Protein AF-A0A4Y2N3M2-F1 (afdb_monomer_lite)

Organism: Araneus ventricosus (NCBI:txid182803)

Structure (mmCIF, N/CA/C/O backbone):
data_AF-A0A4Y2N3M2-F1
#
_entry.id   AF-A0A4Y2N3M2-F1
#
loop_
_atom_site.group_PDB
_atom_site.id
_atom_site.type_symbol
_atom_site.label_atom_id
_atom_site.label_alt_id
_atom_site.label_comp_id
_atom_site.label_asym_id
_atom_site.label_entity_id
_atom_site.label_seq_id
_atom_site.pdbx_PDB_ins_code
_atom_site.Cartn_x
_atom_site.Cartn_y
_atom_site.Cartn_z
_atom_site.occupancy
_atom_site.B_iso_or_equiv
_atom_site.auth_seq_id
_atom_site.auth_comp_id
_atom_site.auth_asym_id
_atom_site.auth_atom_id
_atom_site.pdbx_PDB_model_num
ATOM 1 N N . MET A 1 1 ? 7.717 -14.269 9.114 1.00 36.50 1 MET A N 1
ATOM 2 C CA . MET A 1 1 ? 7.571 -12.871 9.571 1.00 36.50 1 MET A CA 1
ATOM 3 C C . MET A 1 1 ? 6.269 -12.365 8.980 1.00 36.50 1 MET A C 1
ATOM 5 O O . MET A 1 1 ? 6.124 -12.427 7.769 1.00 36.50 1 MET A O 1
ATOM 9 N N . VAL A 1 2 ? 5.279 -12.044 9.813 1.00 35.12 2 VAL A N 1
ATOM 10 C CA . VAL A 1 2 ? 3.930 -11.670 9.357 1.00 35.12 2 VAL A CA 1
ATOM 11 C C . VAL A 1 2 ? 3.889 -10.151 9.228 1.00 35.12 2 VAL A C 1
ATOM 13 O O . VAL A 1 2 ? 4.053 -9.453 10.227 1.00 35.12 2 VAL A O 1
ATOM 16 N N . ALA A 1 3 ? 3.728 -9.654 8.002 1.00 46.53 3 ALA A N 1
ATOM 17 C CA . ALA A 1 3 ? 3.525 -8.238 7.732 1.00 46.53 3 ALA A CA 1
ATOM 18 C C . ALA A 1 3 ? 2.156 -7.818 8.293 1.00 46.53 3 ALA A C 1
ATOM 20 O O . ALA A 1 3 ? 1.122 -8.359 7.901 1.00 46.53 3 ALA A O 1
ATOM 21 N N . GLY A 1 4 ? 2.157 -6.906 9.267 1.00 49.09 4 GLY A N 1
ATOM 22 C CA . GLY A 1 4 ? 0.935 -6.261 9.750 1.00 49.09 4 GLY A CA 1
ATOM 23 C C . GLY A 1 4 ? 0.331 -5.342 8.677 1.00 49.09 4 GLY A C 1
ATOM 24 O O . GLY A 1 4 ? 1.017 -4.995 7.716 1.00 49.09 4 GLY A O 1
ATOM 25 N N . PRO A 1 5 ? -0.943 -4.940 8.816 1.00 47.47 5 PRO A N 1
ATOM 26 C CA . PRO A 1 5 ? -1.635 -4.176 7.785 1.00 47.47 5 PRO A CA 1
ATOM 27 C C . PRO A 1 5 ? -0.999 -2.786 7.614 1.00 47.47 5 PRO A C 1
ATOM 29 O O . PRO A 1 5 ? -0.950 -1.972 8.539 1.00 47.47 5 PRO A O 1
ATOM 32 N N . GLU A 1 6 ? -0.470 -2.519 6.418 1.00 56.78 6 GLU A N 1
ATOM 33 C CA . GLU A 1 6 ? 0.048 -1.211 6.007 1.00 56.78 6 GLU A CA 1
ATOM 34 C C . GLU A 1 6 ? -1.109 -0.246 5.698 1.00 56.78 6 GLU A C 1
ATOM 36 O O . GLU A 1 6 ? -1.366 0.098 4.548 1.00 56.78 6 GLU A O 1
ATOM 41 N N . ASP A 1 7 ? -1.801 0.220 6.742 1.00 53.81 7 ASP A N 1
ATOM 42 C CA . ASP A 1 7 ? -2.987 1.100 6.651 1.00 53.81 7 ASP A CA 1
ATOM 43 C C . ASP A 1 7 ? -2.736 2.463 5.960 1.00 53.81 7 ASP A C 1
ATOM 45 O O . ASP A 1 7 ? -3.659 3.247 5.753 1.00 53.81 7 ASP A O 1
ATOM 49 N N . TRP A 1 8 ? -1.482 2.777 5.629 1.00 52.50 8 TRP A N 1
ATOM 50 C CA . TRP A 1 8 ? -1.062 4.014 4.962 1.00 52.50 8 TRP A CA 1
ATOM 51 C C . TRP A 1 8 ? -0.903 3.855 3.441 1.00 52.50 8 TRP A C 1
ATOM 53 O O . TRP A 1 8 ? -0.813 4.854 2.722 1.00 52.50 8 TRP A O 1
ATOM 63 N N . LYS A 1 9 ? -0.904 2.621 2.924 1.00 46.56 9 LYS A N 1
ATOM 64 C CA . LYS A 1 9 ? -0.981 2.354 1.488 1.00 46.56 9 LYS A CA 1
ATOM 65 C C . LYS A 1 9 ? -2.444 2.165 1.109 1.00 46.56 9 LYS A C 1
ATOM 67 O O . LYS A 1 9 ? -3.040 1.134 1.389 1.00 46.56 9 LYS A O 1
ATOM 72 N N . HIS A 1 10 ? -3.010 3.119 0.369 1.00 55.19 10 HIS A N 1
ATOM 73 C CA . HIS A 1 10 ? -4.323 2.920 -0.261 1.00 55.19 10 HIS A CA 1
ATOM 74 C C . HIS A 1 10 ? -4.343 1.713 -1.223 1.00 55.19 10 HIS A C 1
ATOM 76 O O . HIS A 1 10 ? -5.418 1.212 -1.530 1.00 55.19 10 HIS A O 1
ATOM 82 N N . HIS A 1 11 ? -3.175 1.247 -1.689 1.00 52.06 11 HIS A N 1
ATOM 83 C CA . HIS A 1 11 ? -3.003 0.042 -2.503 1.00 52.06 11 HIS A CA 1
ATOM 84 C C . HIS A 1 11 ? -1.681 -0.650 -2.136 1.00 52.06 11 HIS A C 1
ATOM 86 O O . HIS A 1 11 ? -0.621 -0.019 -2.180 1.00 52.06 11 HIS A O 1
ATOM 92 N N . PHE A 1 12 ? -1.730 -1.941 -1.805 1.00 55.62 12 PHE A N 1
ATOM 93 C CA . PHE A 1 12 ? -0.539 -2.784 -1.698 1.00 55.62 12 PHE A CA 1
ATOM 94 C C . PHE A 1 12 ? -0.042 -3.086 -3.115 1.00 55.62 12 PHE A C 1
ATOM 96 O O . PHE A 1 12 ? -0.677 -3.846 -3.843 1.00 55.62 12 PHE A O 1
ATOM 103 N N . LEU A 1 13 ? 1.070 -2.475 -3.530 1.00 57.94 13 LEU A N 1
ATOM 104 C CA . LEU A 1 13 ? 1.821 -3.002 -4.667 1.00 57.94 13 LEU A CA 1
ATOM 105 C C . LEU A 1 13 ? 2.596 -4.218 -4.162 1.00 57.94 13 LEU A C 1
ATOM 107 O O . LEU A 1 13 ? 3.468 -4.070 -3.308 1.00 57.94 13 LEU A O 1
ATOM 111 N N . SER A 1 14 ? 2.240 -5.401 -4.661 1.00 60.03 14 SER A N 1
ATOM 112 C CA . SER A 1 14 ? 3.083 -6.586 -4.510 1.00 60.03 14 SER A CA 1
ATOM 113 C C . SER A 1 14 ? 4.404 -6.344 -5.240 1.00 60.03 14 SER A C 1
ATOM 115 O O . SER A 1 14 ? 4.390 -5.808 -6.349 1.00 60.03 14 SER A O 1
ATOM 117 N N . GLU A 1 15 ? 5.527 -6.738 -4.637 1.00 61.19 15 GLU A N 1
ATOM 118 C CA . GLU A 1 15 ? 6.830 -6.752 -5.321 1.00 61.19 15 GLU A CA 1
ATOM 119 C C . GLU A 1 15 ? 6.860 -7.786 -6.456 1.00 61.19 15 GLU A C 1
ATOM 121 O O . GLU A 1 15 ? 7.641 -7.666 -7.398 1.00 61.19 15 GLU A O 1
ATOM 126 N N . ASP A 1 16 ? 5.953 -8.765 -6.408 1.00 61.72 16 ASP A N 1
ATOM 127 C CA . ASP A 1 16 ? 5.798 -9.760 -7.456 1.00 61.72 16 ASP A CA 1
ATOM 128 C C . ASP A 1 16 ? 5.106 -9.154 -8.683 1.00 61.72 16 ASP A C 1
ATOM 130 O O . ASP A 1 16 ? 3.906 -8.852 -8.689 1.00 61.72 16 ASP A O 1
ATOM 134 N N . SER A 1 17 ? 5.860 -9.019 -9.772 1.00 64.38 17 SER A N 1
ATOM 135 C CA . SER A 1 17 ? 5.315 -8.659 -11.076 1.00 64.38 17 SER A CA 1
ATOM 136 C C . SER A 1 17 ? 4.597 -9.860 -11.704 1.00 64.38 17 SER A C 1
ATOM 138 O O . SER A 1 17 ? 5.238 -10.808 -12.152 1.00 64.38 17 SER A O 1
ATOM 14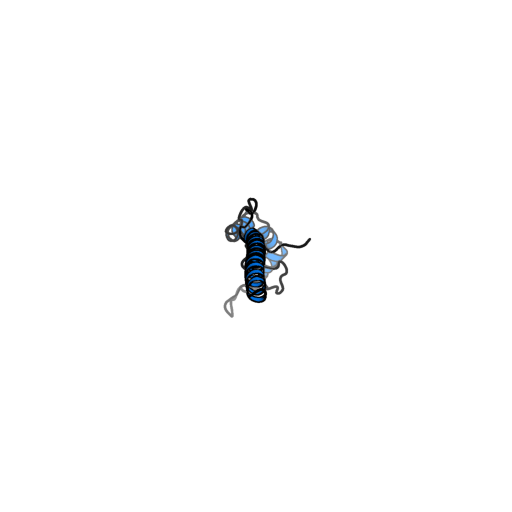0 N N . ILE A 1 18 ? 3.265 -9.807 -11.789 1.00 65.12 18 ILE A N 1
ATOM 141 C CA . ILE A 1 18 ? 2.442 -10.840 -12.455 1.00 65.12 18 ILE A CA 1
ATOM 142 C C . ILE A 1 18 ? 2.584 -10.761 -13.988 1.00 65.12 18 ILE A C 1
ATOM 144 O O . ILE A 1 18 ? 2.418 -11.754 -14.693 1.00 65.12 18 ILE A O 1
ATOM 148 N N . LEU A 1 19 ? 2.896 -9.573 -14.519 1.00 51.84 19 LEU A N 1
ATOM 149 C CA . LEU A 1 19 ? 3.032 -9.309 -15.950 1.00 51.84 19 LEU A CA 1
ATOM 150 C C . LEU A 1 19 ? 4.306 -8.504 -16.200 1.00 51.84 19 LEU A C 1
ATOM 152 O O . LEU A 1 19 ? 4.445 -7.376 -15.727 1.00 51.84 19 LEU A O 1
ATOM 156 N N . GLN A 1 20 ? 5.225 -9.090 -16.961 1.00 66.69 20 GLN A N 1
ATOM 157 C CA . GLN A 1 20 ? 6.434 -8.421 -17.419 1.00 66.69 20 GLN A CA 1
ATOM 158 C C . GLN A 1 20 ? 6.157 -7.791 -18.786 1.00 66.69 20 GLN A C 1
ATOM 160 O O . GLN A 1 20 ? 5.960 -8.490 -19.779 1.00 66.69 20 GLN A O 1
ATOM 165 N N . TYR A 1 21 ? 6.129 -6.462 -18.838 1.00 62.69 21 TYR A N 1
ATOM 166 C CA . TYR A 1 21 ? 5.967 -5.725 -20.086 1.00 62.69 21 TYR A CA 1
ATOM 167 C C . TYR A 1 21 ? 7.326 -5.238 -20.582 1.00 62.69 21 TYR A C 1
ATOM 169 O O . TYR A 1 21 ? 8.066 -4.580 -19.854 1.00 62.69 21 TYR A O 1
ATOM 177 N N . GLY A 1 22 ? 7.650 -5.549 -21.837 1.00 69.62 22 GLY A N 1
ATOM 178 C CA . GLY A 1 22 ? 8.789 -4.947 -22.522 1.00 69.62 22 GLY A CA 1
ATOM 179 C C . GLY A 1 22 ? 8.444 -3.533 -22.986 1.00 69.62 22 GLY A C 1
ATOM 180 O O . GLY A 1 22 ? 7.415 -3.323 -23.628 1.00 69.62 22 GLY A O 1
ATOM 181 N N . ALA A 1 23 ? 9.306 -2.562 -22.690 1.00 75.88 23 ALA A N 1
ATOM 182 C CA . ALA A 1 23 ? 9.215 -1.238 -23.291 1.00 75.88 23 ALA A CA 1
ATOM 183 C C . ALA A 1 23 ? 9.789 -1.282 -24.716 1.00 75.88 23 ALA A C 1
ATOM 185 O O . ALA A 1 23 ? 10.882 -1.801 -24.935 1.00 75.88 23 ALA A O 1
ATOM 186 N N . ALA A 1 24 ? 9.061 -0.728 -25.686 1.00 80.00 24 ALA A N 1
ATOM 187 C CA . ALA A 1 24 ? 9.507 -0.634 -27.071 1.00 80.00 24 ALA A CA 1
ATOM 188 C C . ALA A 1 24 ? 9.268 0.773 -27.623 1.00 80.00 24 ALA A C 1
ATOM 190 O O . ALA A 1 24 ? 8.259 1.415 -27.329 1.00 80.00 24 ALA A O 1
ATOM 191 N N . THR A 1 25 ? 10.184 1.242 -28.465 1.00 80.25 25 THR A N 1
ATOM 192 C CA . THR A 1 25 ? 10.069 2.552 -29.111 1.00 80.25 25 THR A CA 1
ATOM 193 C C . THR A 1 25 ? 9.132 2.462 -30.314 1.00 80.25 25 THR A C 1
ATOM 195 O O . THR A 1 25 ? 9.435 1.792 -31.304 1.00 80.25 25 THR A O 1
ATOM 198 N N . ALA A 1 26 ? 7.997 3.160 -30.260 1.00 83.75 26 ALA A N 1
ATOM 199 C CA . ALA A 1 26 ? 7.083 3.261 -31.394 1.00 83.75 26 ALA A CA 1
ATOM 200 C C . ALA A 1 26 ? 7.695 4.122 -32.516 1.00 83.75 26 ALA A C 1
ATOM 202 O O . ALA A 1 26 ? 8.219 5.206 -32.269 1.00 83.75 26 ALA A O 1
ATOM 203 N N . MET A 1 27 ? 7.615 3.654 -33.766 1.00 85.25 27 MET A N 1
ATOM 204 C CA . MET A 1 27 ? 8.143 4.363 -34.939 1.00 85.25 27 MET A CA 1
ATOM 205 C C . MET A 1 27 ? 7.122 4.409 -36.078 1.00 85.25 27 MET A C 1
ATOM 207 O O . MET A 1 27 ? 6.308 3.499 -36.241 1.00 85.25 27 MET A O 1
ATOM 211 N N . LYS A 1 28 ? 7.204 5.451 -36.917 1.00 89.25 28 LYS A N 1
ATOM 212 C CA . LYS A 1 28 ? 6.393 5.583 -38.138 1.00 89.25 28 LYS A CA 1
ATOM 213 C C . LYS A 1 28 ? 6.651 4.403 -39.088 1.00 89.25 28 LYS A C 1
ATOM 215 O O . LYS A 1 28 ? 7.796 4.001 -39.301 1.00 89.25 28 LYS A O 1
ATOM 220 N N . LYS A 1 29 ? 5.589 3.877 -39.712 1.00 81.50 29 LYS A N 1
ATOM 221 C CA . LYS A 1 29 ? 5.689 2.815 -40.727 1.00 81.50 29 LYS A CA 1
ATOM 222 C C . LYS A 1 29 ? 6.571 3.288 -41.894 1.00 81.50 29 LYS A C 1
ATOM 224 O O . LYS A 1 29 ? 6.315 4.345 -42.462 1.00 81.50 29 LYS A O 1
ATOM 229 N N . GLY A 1 30 ? 7.608 2.513 -42.224 1.00 82.31 30 GLY A N 1
ATOM 230 C CA . GLY A 1 30 ? 8.575 2.845 -43.282 1.00 82.31 30 GLY A CA 1
ATOM 231 C C . GLY A 1 30 ? 9.727 3.762 -42.855 1.00 82.31 30 GLY A C 1
ATOM 232 O O . GLY A 1 30 ? 10.390 4.339 -43.709 1.00 82.31 30 GLY A O 1
ATOM 233 N N . TYR A 1 31 ? 9.979 3.933 -41.555 1.00 84.81 31 TYR A N 1
ATOM 234 C CA . TYR A 1 31 ? 11.127 4.712 -41.092 1.00 84.81 31 TYR A CA 1
ATOM 235 C C . TYR A 1 31 ? 12.462 4.074 -41.528 1.00 84.81 31 TYR A C 1
ATOM 237 O O . TYR A 1 31 ? 12.829 2.997 -41.056 1.00 84.81 31 TYR A O 1
ATOM 245 N N . CYS A 1 32 ? 13.208 4.760 -42.403 1.00 82.81 32 CYS A N 1
ATOM 246 C CA . CYS A 1 32 ? 14.414 4.227 -43.054 1.00 82.81 32 CYS A CA 1
ATOM 247 C C . CYS A 1 32 ? 15.577 3.888 -42.108 1.00 82.81 32 CYS A C 1
ATOM 249 O O . CYS A 1 32 ? 16.499 3.196 -42.519 1.00 82.81 32 CYS A O 1
ATOM 251 N N . ARG A 1 33 ? 15.578 4.377 -40.861 1.00 85.81 33 ARG A N 1
ATOM 252 C CA . ARG A 1 33 ? 16.688 4.1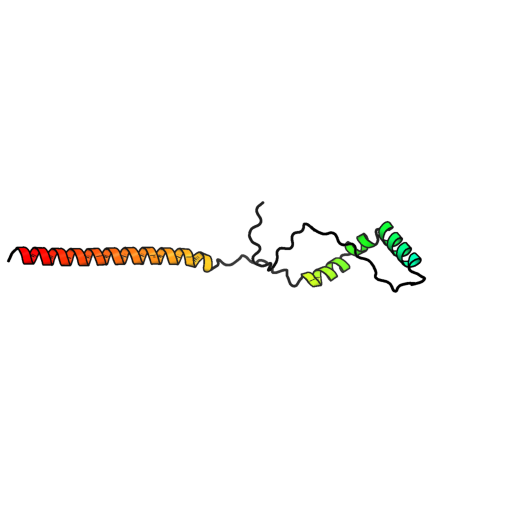64 -39.909 1.00 85.81 33 ARG A CA 1
ATOM 253 C C . ARG A 1 33 ? 16.317 3.268 -38.729 1.00 85.81 33 ARG A C 1
ATOM 255 O O . ARG A 1 33 ? 17.003 3.284 -37.711 1.00 85.81 33 ARG A O 1
ATOM 262 N N . LYS A 1 34 ? 15.240 2.486 -38.851 1.00 86.88 34 LYS A N 1
ATOM 263 C CA . LYS A 1 34 ? 14.786 1.575 -37.788 1.00 86.88 34 LYS A CA 1
ATOM 264 C C . LYS A 1 34 ? 15.882 0.586 -37.382 1.00 86.88 34 LYS A C 1
ATOM 266 O O . LYS A 1 34 ? 16.106 0.382 -36.197 1.00 86.88 34 LYS A O 1
ATOM 271 N N . GLU A 1 35 ? 16.574 0.014 -38.363 1.00 87.06 35 GLU A N 1
ATOM 272 C CA . GLU A 1 35 ? 17.638 -0.971 -38.140 1.00 87.06 35 GLU A CA 1
ATOM 273 C C . GLU A 1 35 ? 18.799 -0.383 -37.334 1.00 87.06 35 GLU A C 1
ATOM 275 O O . GLU A 1 35 ? 19.212 -0.963 -36.338 1.00 87.06 35 GLU A O 1
ATOM 280 N N . ILE A 1 36 ? 19.227 0.834 -37.680 1.00 90.38 36 ILE A N 1
ATOM 281 C CA . ILE A 1 36 ? 20.293 1.549 -36.969 1.00 90.38 36 ILE A CA 1
ATOM 282 C C . ILE A 1 36 ? 19.909 1.777 -35.502 1.00 90.38 36 ILE A C 1
ATOM 284 O O . ILE A 1 36 ? 20.730 1.568 -34.612 1.00 90.38 36 ILE A O 1
ATOM 288 N N . ILE A 1 37 ? 18.664 2.186 -35.235 1.00 88.12 37 ILE A N 1
ATOM 289 C CA . ILE A 1 37 ? 18.196 2.419 -33.862 1.00 88.12 37 ILE A CA 1
ATOM 290 C C . ILE A 1 37 ? 18.122 1.107 -33.079 1.00 88.12 37 ILE A C 1
ATOM 292 O O . ILE A 1 37 ? 18.569 1.070 -31.936 1.00 88.12 37 ILE A O 1
ATOM 296 N N . ASN A 1 38 ? 17.625 0.029 -33.686 1.00 88.50 38 ASN A N 1
ATOM 297 C CA . ASN A 1 38 ? 17.604 -1.283 -33.041 1.00 88.50 38 ASN A CA 1
ATOM 298 C C . ASN A 1 38 ? 19.020 -1.742 -32.678 1.00 88.50 38 ASN A C 1
ATOM 300 O O . ASN A 1 38 ? 19.273 -2.074 -31.526 1.00 88.50 38 ASN A O 1
ATOM 304 N N . THR A 1 39 ? 19.971 -1.650 -33.612 1.00 92.19 39 THR A N 1
ATOM 305 C CA . THR A 1 39 ? 21.371 -2.005 -33.343 1.00 92.19 39 THR A CA 1
ATOM 306 C C . THR A 1 39 ? 21.991 -1.138 -32.245 1.00 92.19 39 THR A C 1
ATOM 308 O O . THR A 1 39 ? 22.800 -1.628 -31.459 1.00 92.19 39 THR A O 1
ATOM 311 N N . LEU A 1 40 ? 21.634 0.148 -32.164 1.00 89.81 40 LEU A N 1
ATOM 312 C CA . LEU A 1 40 ? 22.092 1.024 -31.084 1.00 89.81 40 LEU A CA 1
ATOM 313 C C . LEU A 1 40 ? 21.526 0.602 -29.725 1.00 89.81 40 LEU A C 1
ATOM 315 O O . LEU A 1 40 ? 22.287 0.549 -28.760 1.00 89.81 40 LEU A O 1
ATOM 319 N N . ILE A 1 41 ? 20.233 0.278 -29.654 1.00 87.69 41 ILE A N 1
ATOM 320 C CA . ILE A 1 41 ? 19.581 -0.206 -28.428 1.00 87.69 41 ILE A CA 1
ATOM 321 C C . ILE A 1 41 ? 20.204 -1.533 -27.986 1.00 87.69 41 ILE A C 1
ATOM 323 O O . ILE A 1 41 ? 20.568 -1.675 -26.819 1.00 87.69 41 ILE A O 1
ATOM 327 N N . ASP A 1 42 ? 20.415 -2.464 -28.917 1.00 90.12 42 ASP A N 1
ATOM 328 C CA . ASP A 1 42 ? 21.054 -3.747 -28.626 1.00 90.12 42 ASP A CA 1
ATOM 329 C C . ASP A 1 42 ? 22.467 -3.539 -28.079 1.00 90.12 42 ASP A C 1
ATOM 331 O O . ASP A 1 42 ? 22.814 -4.089 -27.037 1.00 90.12 42 ASP A O 1
ATOM 335 N N . ARG A 1 43 ? 23.275 -2.676 -28.711 1.00 91.19 43 ARG A N 1
ATOM 336 C CA . ARG A 1 43 ? 24.621 -2.338 -28.215 1.00 91.19 43 ARG A CA 1
ATOM 337 C C . ARG A 1 43 ? 24.589 -1.702 -26.827 1.00 91.19 43 ARG A C 1
ATOM 339 O O . ARG A 1 43 ? 25.439 -2.031 -26.006 1.00 91.19 43 ARG A O 1
ATOM 346 N N . PHE A 1 44 ? 23.624 -0.828 -26.553 1.00 87.44 44 PHE A N 1
ATOM 347 C CA . PHE A 1 44 ? 23.429 -0.229 -25.228 1.00 87.44 44 PHE A CA 1
ATOM 348 C C . PHE A 1 44 ? 23.106 -1.282 -24.161 1.00 87.44 44 PHE A C 1
ATOM 350 O O . PHE A 1 44 ? 23.660 -1.236 -23.059 1.00 87.44 44 PHE A O 1
ATOM 357 N N . ASN A 1 45 ? 22.246 -2.242 -24.505 1.00 85.69 45 ASN A N 1
ATOM 358 C CA . ASN A 1 45 ? 21.862 -3.338 -23.621 1.00 85.69 45 ASN A CA 1
ATOM 359 C C . ASN A 1 45 ? 23.033 -4.299 -23.376 1.00 85.69 45 ASN A C 1
ATOM 361 O O . ASN A 1 45 ? 23.341 -4.595 -22.222 1.00 85.69 45 ASN A O 1
ATOM 365 N N . TYR A 1 46 ? 23.735 -4.720 -24.433 1.00 89.12 46 TYR A N 1
ATOM 366 C CA . TYR A 1 46 ? 24.909 -5.596 -24.338 1.00 89.12 46 TYR A CA 1
ATOM 367 C C . TYR A 1 46 ? 26.070 -4.958 -23.575 1.00 89.12 46 TYR A C 1
ATOM 369 O O . TYR A 1 46 ? 26.765 -5.646 -22.833 1.00 89.12 46 TYR A O 1
ATOM 377 N N . ALA A 1 47 ? 26.270 -3.646 -23.715 1.00 89.62 47 ALA A N 1
ATOM 378 C CA . ALA A 1 47 ? 27.284 -2.913 -22.961 1.00 89.62 47 ALA A CA 1
ATOM 379 C C . ALA A 1 47 ? 26.927 -2.743 -21.472 1.00 89.62 47 ALA A C 1
ATOM 381 O O . ALA A 1 47 ? 27.712 -2.163 -20.722 1.00 89.62 47 ALA A O 1
ATOM 382 N N . GLY A 1 48 ? 25.736 -3.179 -21.041 1.00 85.12 48 GLY A N 1
ATOM 383 C CA . GLY A 1 48 ? 25.258 -2.988 -19.673 1.00 85.12 48 GLY A CA 1
ATOM 384 C C . GLY A 1 48 ? 25.067 -1.515 -19.304 1.00 85.12 48 GLY A C 1
ATOM 385 O O . GLY A 1 48 ? 24.951 -1.190 -18.124 1.00 85.12 48 GLY A O 1
ATOM 386 N N . LEU A 1 49 ? 25.021 -0.608 -20.290 1.00 83.44 49 LEU A N 1
ATOM 387 C CA . LEU A 1 49 ? 24.873 0.824 -20.025 1.00 83.44 49 LEU A CA 1
ATOM 388 C C . LEU A 1 49 ? 23.534 1.119 -19.345 1.00 83.44 49 LEU A C 1
ATOM 390 O O . LEU A 1 49 ? 23.461 2.017 -18.514 1.00 83.44 49 LEU A O 1
ATOM 394 N N . TYR A 1 50 ? 22.497 0.334 -19.658 1.00 80.94 50 TYR A N 1
ATOM 395 C CA . TYR A 1 50 ? 21.193 0.447 -19.007 1.00 80.94 50 TYR A CA 1
ATOM 396 C C . TYR A 1 50 ? 21.289 0.198 -17.492 1.00 80.94 50 TYR A C 1
ATOM 398 O O . TYR A 1 50 ? 20.728 0.969 -16.719 1.00 80.94 50 TYR A O 1
ATOM 406 N N . LEU A 1 51 ? 22.055 -0.817 -17.064 1.00 79.75 51 LEU A N 1
ATOM 407 C CA . LEU A 1 51 ? 22.284 -1.120 -15.647 1.00 79.75 51 LEU A CA 1
ATOM 408 C C . LEU A 1 51 ? 23.052 0.004 -14.977 1.00 79.75 51 LEU A C 1
ATOM 410 O O . LEU A 1 51 ? 22.693 0.404 -13.879 1.00 79.75 51 LEU A O 1
ATOM 414 N N . LYS A 1 52 ? 24.071 0.537 -15.658 1.00 82.12 52 LYS A N 1
ATOM 415 C CA . LYS A 1 52 ? 24.872 1.644 -15.136 1.00 82.12 52 LYS A CA 1
ATOM 416 C C . LYS A 1 52 ? 24.026 2.896 -14.894 1.00 82.12 52 LYS A C 1
ATOM 418 O O . LYS A 1 52 ? 24.190 3.535 -13.864 1.00 82.12 52 LYS A O 1
ATOM 423 N N . ILE A 1 53 ? 23.117 3.214 -15.818 1.00 79.81 53 ILE A N 1
ATOM 424 C CA . ILE A 1 53 ? 22.174 4.334 -15.679 1.00 79.81 53 ILE A CA 1
ATOM 425 C C . ILE A 1 53 ? 21.186 4.064 -14.537 1.00 79.81 53 ILE A C 1
ATOM 427 O O . ILE A 1 53 ? 20.926 4.956 -13.741 1.00 79.81 53 ILE A O 1
ATOM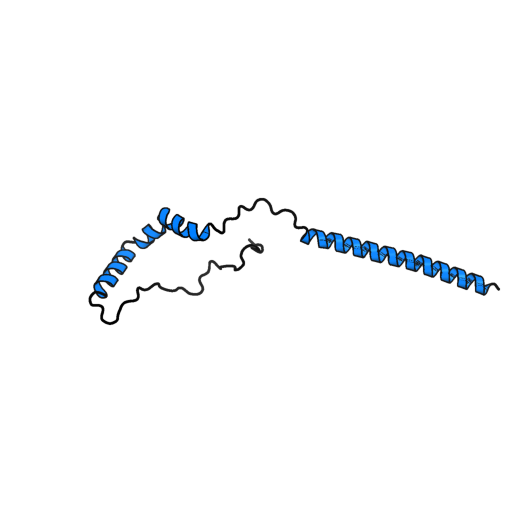 431 N N . LEU A 1 54 ? 20.668 2.837 -14.421 1.00 74.38 54 LEU A N 1
ATOM 432 C CA . LEU A 1 54 ? 19.766 2.439 -13.332 1.00 74.38 54 LEU A CA 1
ATOM 433 C C . LEU A 1 54 ? 20.434 2.461 -11.954 1.00 74.38 54 LEU A C 1
ATOM 435 O O . LEU A 1 54 ? 19.768 2.762 -10.971 1.00 74.38 54 LEU A O 1
ATOM 439 N N . SER A 1 55 ? 21.724 2.138 -11.883 1.00 74.62 55 SER A N 1
ATOM 440 C CA . SER A 1 55 ? 22.513 2.175 -10.649 1.00 74.62 55 SER A CA 1
ATOM 441 C C . SER A 1 55 ? 23.026 3.568 -10.295 1.00 74.62 55 SER A C 1
ATOM 443 O O . SER 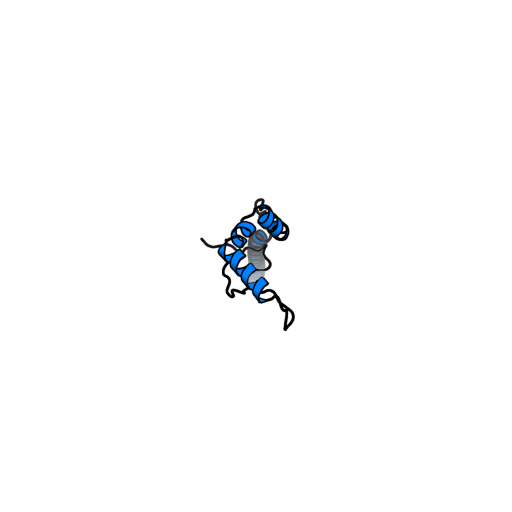A 1 55 ? 23.639 3.727 -9.247 1.00 74.62 55 SER A O 1
ATOM 445 N N . ASP A 1 56 ? 22.862 4.548 -11.186 1.00 81.69 56 ASP A N 1
ATOM 446 C CA . ASP A 1 56 ? 23.369 5.892 -10.956 1.00 81.69 56 ASP A CA 1
ATOM 447 C C . ASP A 1 56 ? 22.517 6.569 -9.875 1.00 81.69 56 ASP A C 1
ATOM 449 O O . ASP A 1 56 ? 21.297 6.704 -10.018 1.00 81.69 56 ASP A O 1
ATOM 453 N N . ASP A 1 57 ? 23.154 7.004 -8.789 1.00 65.12 57 ASP A N 1
ATOM 454 C CA . ASP A 1 57 ? 22.468 7.575 -7.626 1.00 65.12 57 ASP A CA 1
ATOM 455 C C . ASP A 1 57 ? 21.639 8.805 -8.003 1.00 65.12 57 ASP A C 1
ATOM 457 O O . ASP A 1 57 ? 20.592 9.062 -7.409 1.00 65.12 57 ASP A O 1
ATOM 461 N N . TYR A 1 58 ? 22.056 9.549 -9.031 1.00 70.19 58 TYR A N 1
ATOM 462 C CA . TYR A 1 58 ? 21.290 10.668 -9.580 1.00 70.19 58 TYR A CA 1
ATOM 463 C C . TYR A 1 58 ? 19.988 10.220 -10.245 1.00 70.19 58 TYR A C 1
ATOM 465 O O . TYR A 1 58 ? 18.961 10.883 -10.093 1.00 70.19 58 TYR A O 1
ATOM 473 N N . PHE A 1 59 ? 20.011 9.098 -10.964 1.00 70.31 59 PHE A N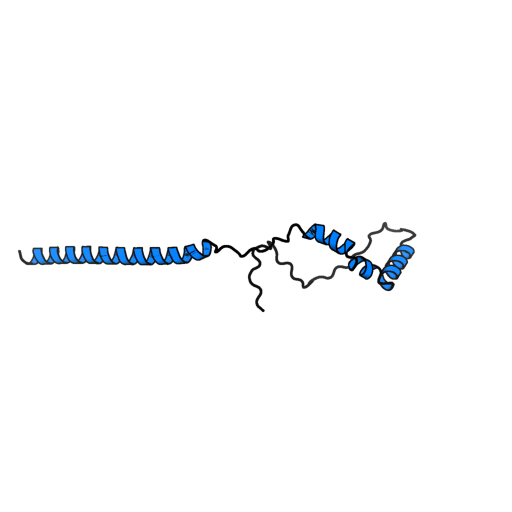 1
ATOM 474 C CA . PHE A 1 59 ? 18.831 8.537 -11.612 1.00 70.31 59 PHE A CA 1
ATOM 475 C C . PHE A 1 59 ? 17.875 7.947 -10.574 1.00 70.31 59 PHE A C 1
ATOM 477 O O . PHE A 1 59 ? 16.679 8.240 -10.608 1.00 70.31 59 PHE A O 1
ATOM 484 N N . LEU A 1 60 ? 18.409 7.208 -9.597 1.00 68.31 60 LEU A N 1
ATOM 485 C CA . LEU A 1 60 ? 17.643 6.696 -8.461 1.00 68.31 60 LEU A CA 1
ATOM 486 C C . LEU A 1 60 ? 17.050 7.824 -7.622 1.00 68.31 60 LEU A C 1
ATOM 488 O O . LEU A 1 60 ? 15.882 7.749 -7.265 1.00 68.31 60 LEU A O 1
ATOM 492 N N . SER A 1 61 ? 17.803 8.894 -7.365 1.00 64.75 61 SER A N 1
ATOM 493 C CA . SER A 1 61 ? 17.307 10.072 -6.645 1.00 64.75 61 SER A CA 1
ATOM 494 C C . SER A 1 61 ? 16.232 10.805 -7.443 1.00 64.75 61 SER A C 1
ATOM 496 O O . SER A 1 61 ? 15.233 11.231 -6.876 1.00 64.75 61 SER A O 1
ATOM 498 N N . TRP A 1 62 ? 16.380 10.920 -8.764 1.00 69.75 62 TRP A N 1
ATOM 499 C CA . TRP A 1 62 ? 15.364 11.518 -9.631 1.00 69.75 62 TRP A CA 1
ATOM 500 C C . TRP A 1 62 ? 14.065 10.696 -9.673 1.00 69.75 62 TRP A C 1
ATOM 502 O O . TRP A 1 62 ? 12.975 11.262 -9.575 1.00 69.75 62 TRP A O 1
ATOM 512 N N . LEU A 1 63 ? 14.167 9.365 -9.725 1.00 67.12 63 LEU A N 1
ATOM 513 C CA . LEU A 1 63 ? 13.032 8.449 -9.558 1.00 67.12 63 LEU A CA 1
ATOM 514 C C . LEU A 1 63 ? 12.426 8.544 -8.154 1.00 67.12 63 LEU A C 1
ATOM 516 O O . LEU A 1 63 ? 11.208 8.636 -8.004 1.00 67.12 63 LEU A O 1
ATOM 520 N N . ALA A 1 64 ? 13.271 8.580 -7.128 1.00 64.19 64 ALA A N 1
ATOM 521 C CA . ALA A 1 64 ? 12.861 8.674 -5.738 1.00 64.19 64 ALA A CA 1
ATOM 522 C C . ALA A 1 64 ? 12.220 10.023 -5.418 1.00 64.19 64 ALA A C 1
ATOM 524 O O . ALA A 1 64 ? 11.364 10.054 -4.554 1.00 64.19 64 ALA A O 1
ATOM 525 N N . ILE A 1 65 ? 12.515 11.118 -6.127 1.00 59.66 65 ILE A N 1
ATOM 526 C CA . ILE A 1 65 ? 11.789 12.393 -5.977 1.00 59.66 65 ILE A CA 1
ATOM 527 C C . ILE A 1 65 ? 10.304 12.230 -6.348 1.00 59.66 65 ILE A C 1
ATOM 529 O O . ILE A 1 65 ? 9.442 12.883 -5.753 1.00 59.66 65 ILE A O 1
ATOM 533 N N . SER A 1 66 ? 9.973 11.315 -7.267 1.00 55.12 66 SER A N 1
ATOM 534 C CA . SER A 1 66 ? 8.578 10.948 -7.538 1.00 55.12 66 SER A CA 1
ATOM 535 C C . SER A 1 66 ? 7.945 10.148 -6.390 1.00 55.12 66 SER A C 1
ATOM 537 O O . SER A 1 66 ? 6.728 10.213 -6.208 1.00 55.12 66 SER A O 1
ATOM 539 N N . ASP A 1 67 ? 8.744 9.413 -5.614 1.00 51.62 67 ASP A N 1
ATOM 540 C CA . ASP A 1 67 ? 8.284 8.517 -4.542 1.00 51.62 67 ASP A CA 1
ATOM 541 C C . ASP A 1 67 ? 8.399 9.145 -3.131 1.00 51.62 67 ASP A C 1
ATOM 543 O O . ASP A 1 67 ? 7.649 8.814 -2.213 1.00 51.62 67 ASP A O 1
ATOM 547 N N . GLN A 1 68 ? 9.246 10.165 -2.960 1.00 47.69 68 GLN A N 1
ATOM 548 C CA . GLN A 1 68 ? 9.524 10.892 -1.715 1.00 47.69 68 GLN A CA 1
ATOM 549 C C . GLN A 1 68 ? 8.335 11.705 -1.202 1.00 47.69 68 GLN A C 1
ATOM 551 O O . GLN A 1 68 ? 8.360 12.166 -0.063 1.00 47.69 68 GLN A O 1
ATOM 556 N N . ARG A 1 69 ? 7.235 11.806 -1.960 1.00 47.72 69 ARG A N 1
ATOM 557 C CA . ARG A 1 69 ? 5.946 12.221 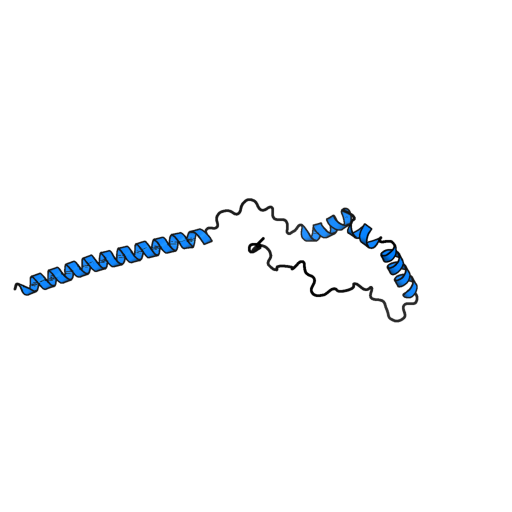-1.382 1.00 47.72 69 ARG A CA 1
ATOM 558 C C . ARG A 1 69 ? 5.392 11.221 -0.352 1.00 47.72 69 ARG A C 1
ATOM 560 O O . ARG A 1 69 ? 4.368 11.524 0.254 1.00 47.72 69 ARG A O 1
ATOM 567 N N . ARG A 1 70 ? 6.008 10.046 -0.155 1.00 48.81 70 ARG A N 1
ATOM 568 C CA . ARG A 1 70 ? 5.458 8.951 0.669 1.00 48.81 70 ARG A CA 1
ATOM 569 C C . ARG A 1 70 ? 6.294 8.521 1.873 1.00 48.81 70 ARG A C 1
ATOM 571 O O . ARG A 1 70 ? 5.876 7.601 2.570 1.00 48.81 70 ARG A O 1
ATOM 578 N N . ILE A 1 71 ? 7.433 9.148 2.163 1.00 45.38 71 ILE A N 1
ATOM 579 C CA . ILE A 1 71 ? 8.249 8.734 3.316 1.00 45.38 71 ILE A CA 1
ATOM 580 C C . ILE A 1 71 ? 7.812 9.530 4.549 1.00 45.38 71 ILE A C 1
ATOM 582 O O . ILE A 1 71 ? 8.404 10.545 4.909 1.00 45.38 71 ILE A O 1
ATOM 586 N N . VAL A 1 72 ? 6.724 9.081 5.178 1.00 49.56 72 VAL A N 1
ATOM 587 C CA . VAL A 1 72 ? 6.313 9.561 6.502 1.00 49.56 72 VAL A CA 1
ATOM 588 C C . VAL A 1 72 ? 7.181 8.852 7.537 1.00 49.56 72 VAL A C 1
ATOM 590 O O . VAL A 1 72 ? 7.096 7.636 7.706 1.00 49.56 72 VAL A O 1
ATOM 593 N N . ILE A 1 73 ? 8.029 9.620 8.218 1.00 47.94 73 ILE A N 1
ATOM 594 C CA . ILE A 1 73 ? 8.808 9.176 9.376 1.00 47.94 73 ILE A CA 1
ATOM 595 C C . ILE A 1 73 ? 7.809 8.661 10.425 1.00 47.94 73 ILE A C 1
ATOM 597 O O . ILE A 1 73 ? 7.000 9.429 10.945 1.00 47.94 73 ILE A O 1
ATOM 601 N N . GLN A 1 74 ? 7.813 7.350 10.686 1.00 50.47 74 GLN A N 1
ATOM 602 C CA . GLN A 1 74 ? 6.984 6.734 11.724 1.00 50.47 74 GLN A CA 1
ATOM 603 C C . GLN A 1 74 ? 7.566 7.064 13.101 1.00 50.47 74 GLN A C 1
ATOM 605 O O . GLN A 1 74 ? 8.274 6.258 13.702 1.00 50.47 74 GLN A O 1
ATOM 610 N N . GLU A 1 75 ? 7.252 8.249 13.615 1.00 53.84 75 GLU A N 1
ATOM 611 C CA . GLU A 1 75 ? 7.291 8.463 15.058 1.00 53.84 75 GLU A CA 1
ATOM 612 C C . GLU A 1 75 ? 6.182 7.623 15.704 1.00 53.84 75 GLU A C 1
ATOM 614 O O . GLU A 1 75 ? 5.094 7.476 15.139 1.00 53.84 75 GLU A O 1
ATOM 619 N N . GLY A 1 76 ? 6.496 6.988 16.838 1.00 53.81 76 GLY A N 1
ATOM 620 C CA . GLY A 1 76 ? 5.684 5.943 17.465 1.00 53.81 76 GLY A CA 1
ATOM 621 C C . GLY A 1 76 ? 4.186 6.246 17.430 1.00 53.81 76 GLY A C 1
ATOM 622 O O . GLY A 1 76 ? 3.741 7.258 17.969 1.00 53.81 76 GLY A O 1
ATOM 623 N N . LYS A 1 77 ? 3.412 5.362 16.778 1.00 58.94 77 LYS A N 1
ATOM 624 C CA . LYS A 1 77 ? 1.958 5.510 16.619 1.00 58.94 77 LYS A CA 1
ATOM 625 C C . LYS A 1 77 ? 1.324 5.810 17.987 1.00 58.94 77 LYS A C 1
ATOM 627 O O . LYS A 1 77 ? 1.379 4.943 18.864 1.00 58.94 77 LYS A O 1
ATOM 632 N N . PRO A 1 78 ? 0.706 6.988 18.186 1.00 62.69 78 PRO A N 1
ATOM 633 C CA . PRO A 1 78 ? -0.000 7.275 19.422 1.00 62.69 78 PRO A CA 1
ATOM 634 C C . PRO A 1 78 ? -1.131 6.261 19.593 1.00 62.69 78 PRO A C 1
ATOM 636 O O . PRO A 1 78 ? -1.778 5.861 18.620 1.00 62.69 78 PRO A O 1
ATOM 639 N N . LEU A 1 79 ? -1.346 5.820 20.833 1.00 59.88 79 LEU A N 1
ATOM 640 C CA . LEU A 1 79 ? -2.367 4.834 21.172 1.00 59.88 79 LEU A CA 1
ATOM 641 C C . LEU A 1 79 ? -3.729 5.316 20.643 1.00 59.88 79 LEU A C 1
ATOM 643 O O . LEU A 1 79 ? -4.280 6.309 21.117 1.00 59.88 79 LEU A O 1
ATOM 647 N N . SER A 1 80 ? -4.247 4.645 19.613 1.00 67.50 80 SER A N 1
ATOM 648 C CA . SER A 1 80 ? -5.462 5.091 18.933 1.00 67.50 80 SER A CA 1
ATOM 649 C C . SER A 1 80 ? -6.673 4.918 19.848 1.00 67.50 80 SER A C 1
ATOM 651 O O . SER A 1 80 ? -6.947 3.819 20.341 1.00 67.50 80 SER A O 1
ATOM 653 N N . LEU A 1 81 ? -7.441 5.997 20.029 1.00 69.50 81 LEU A N 1
ATOM 654 C CA . LEU A 1 81 ? -8.688 6.012 20.804 1.00 69.50 81 LEU A CA 1
ATOM 655 C C . LEU A 1 81 ? -9.708 4.970 20.309 1.00 69.50 81 LEU A C 1
ATOM 657 O O . LEU A 1 81 ? -10.595 4.571 21.063 1.00 69.50 81 LEU A O 1
ATOM 661 N N . SER A 1 82 ? -9.561 4.479 19.075 1.00 70.44 82 SER A N 1
ATOM 662 C CA . SER A 1 82 ? -10.364 3.385 18.522 1.00 70.44 82 SER A CA 1
ATOM 663 C C . SER A 1 82 ? -10.221 2.080 19.307 1.00 70.44 82 SER A C 1
ATOM 665 O O . SER A 1 82 ? -11.221 1.401 19.532 1.00 70.44 82 SER A O 1
ATOM 667 N N . VAL A 1 83 ? -9.013 1.744 19.774 1.00 70.19 83 VAL A N 1
ATOM 668 C CA . VAL A 1 83 ? -8.782 0.543 20.601 1.00 70.19 83 VAL A CA 1
ATOM 669 C C . VAL A 1 83 ? -9.353 0.755 22.005 1.00 70.19 83 VAL A C 1
ATOM 671 O O . VAL A 1 83 ? -9.962 -0.138 22.593 1.00 70.19 83 VAL A O 1
ATOM 674 N N . LEU A 1 84 ? -9.236 1.981 22.514 1.00 79.56 84 LEU A N 1
ATOM 675 C CA . LEU A 1 84 ? -9.720 2.366 23.835 1.00 79.56 84 LEU A CA 1
ATOM 676 C C . LEU A 1 84 ? -11.261 2.372 23.917 1.00 79.56 84 LEU A C 1
ATOM 678 O O . LEU A 1 84 ? -11.833 1.986 24.938 1.00 79.56 84 LEU A O 1
ATOM 682 N N . LYS A 1 85 ? -11.949 2.710 22.818 1.00 83.69 85 LYS A N 1
ATOM 683 C CA . LYS A 1 85 ? -13.419 2.696 22.716 1.00 83.69 85 LYS A CA 1
ATOM 684 C C . LYS A 1 85 ? -14.025 1.325 23.035 1.00 83.69 85 LYS A C 1
ATOM 686 O O . LYS A 1 85 ? -15.090 1.269 23.645 1.00 83.69 85 LYS A O 1
ATOM 691 N N . GLY A 1 86 ? -13.353 0.234 22.658 1.00 83.88 86 GLY A N 1
ATOM 692 C CA . GLY A 1 86 ? -13.810 -1.125 22.963 1.00 83.88 86 GLY A CA 1
ATOM 693 C C . GLY A 1 86 ? -13.845 -1.405 24.468 1.00 83.88 86 GLY A C 1
ATOM 694 O O . GLY A 1 86 ? -14.855 -1.882 24.984 1.00 83.88 86 GLY A O 1
ATOM 695 N N . ALA A 1 87 ? -12.782 -1.028 25.184 1.00 87.94 87 ALA A N 1
ATOM 696 C CA . ALA A 1 87 ? -12.689 -1.208 26.633 1.00 87.94 87 ALA A CA 1
ATOM 697 C C . ALA A 1 87 ? -13.728 -0.363 27.391 1.00 87.94 87 ALA A C 1
ATOM 699 O O . ALA A 1 87 ? -14.423 -0.874 28.271 1.00 87.94 87 ALA A O 1
ATOM 700 N N . PHE A 1 88 ? -13.902 0.906 27.004 1.00 88.88 88 PHE A N 1
ATOM 701 C CA . PHE A 1 88 ? -14.941 1.764 27.586 1.00 88.88 88 PHE A CA 1
ATOM 702 C C . PHE A 1 88 ? -16.360 1.276 27.266 1.00 88.88 88 PHE A C 1
ATOM 704 O O . PHE A 1 88 ? -17.239 1.355 28.124 1.00 88.88 88 PHE A O 1
ATOM 711 N N . GLY A 1 89 ? -16.589 0.726 26.070 1.00 91.44 89 GLY A N 1
ATOM 712 C CA . GLY A 1 89 ? -17.871 0.124 25.701 1.00 91.44 89 GLY A CA 1
ATOM 713 C C . GLY A 1 89 ? -18.231 -1.073 26.582 1.00 91.44 89 GLY A C 1
ATOM 714 O O . GLY A 1 89 ? -19.358 -1.158 27.071 1.00 91.44 89 GLY A O 1
ATOM 715 N N . LEU A 1 90 ? -17.267 -1.960 26.850 1.00 92.94 90 LEU A N 1
ATOM 716 C CA . LEU A 1 90 ? -17.477 -3.116 27.726 1.00 92.94 90 LEU A CA 1
ATOM 717 C C . LEU A 1 90 ? -17.784 -2.694 29.172 1.00 92.94 90 LEU A C 1
ATOM 719 O O . LEU A 1 90 ? -18.681 -3.253 29.803 1.00 92.94 90 LEU A O 1
ATOM 723 N N . LEU A 1 91 ? -17.078 -1.677 29.677 1.00 93.44 91 LEU A N 1
ATOM 724 C CA . LEU A 1 91 ? -17.316 -1.117 31.011 1.00 93.44 91 LEU A CA 1
ATOM 725 C C . LEU A 1 91 ? -18.726 -0.534 31.151 1.00 93.44 91 LEU A C 1
ATOM 727 O O . LEU A 1 91 ? -19.403 -0.799 32.145 1.00 93.44 91 LEU A O 1
ATOM 731 N N . LEU A 1 92 ? -19.194 0.219 30.152 1.00 94.25 92 LEU A N 1
ATOM 732 C CA . LEU A 1 92 ? -20.543 0.789 30.163 1.00 94.25 92 LEU A CA 1
ATOM 733 C C . LEU A 1 92 ? -21.628 -0.291 30.134 1.00 94.25 92 LEU A C 1
ATOM 735 O O . LEU A 1 92 ? -22.624 -0.170 30.846 1.00 94.25 92 LEU A O 1
ATOM 739 N N . LEU A 1 93 ? -21.429 -1.365 29.367 1.00 95.56 93 LEU A N 1
ATOM 740 C CA . LEU A 1 93 ? -22.358 -2.497 29.346 1.00 95.56 93 LEU A CA 1
ATOM 741 C C . LEU A 1 93 ? -22.407 -3.225 30.695 1.00 95.56 93 LEU A C 1
ATOM 743 O O . LEU A 1 93 ? -23.494 -3.546 31.183 1.00 95.56 93 LEU A O 1
ATOM 747 N N . GLY A 1 94 ? -21.253 -3.443 31.330 1.00 94.56 94 GLY A N 1
ATOM 748 C CA . GLY A 1 94 ? -21.182 -4.045 32.664 1.00 94.56 94 GLY A CA 1
ATOM 749 C C . GLY A 1 94 ? -21.888 -3.197 33.726 1.00 94.56 94 GLY A C 1
ATOM 750 O O . GLY A 1 94 ? -22.691 -3.704 34.509 1.00 94.56 94 GLY A O 1
ATOM 751 N N . LEU A 1 95 ? -21.659 -1.883 33.713 1.00 95.56 95 LEU A N 1
ATOM 752 C CA . LEU A 1 95 ? -22.325 -0.956 34.633 1.00 95.56 95 LEU A CA 1
ATOM 753 C C . LEU A 1 95 ? -23.837 -0.869 34.376 1.00 95.56 95 LEU A C 1
ATOM 755 O O . LEU A 1 95 ? -24.627 -0.884 35.323 1.00 95.56 95 LEU A O 1
ATOM 759 N N . GLY A 1 96 ? -24.261 -0.830 33.111 1.00 95.50 96 GLY A N 1
ATOM 760 C CA . GLY A 1 96 ? -25.677 -0.817 32.743 1.00 95.50 96 GLY A CA 1
ATOM 761 C C . GLY A 1 96 ? -26.409 -2.083 33.193 1.00 95.50 96 GLY A C 1
ATOM 762 O O . GLY A 1 96 ? -27.462 -2.008 33.819 1.00 95.50 96 GLY A O 1
ATOM 763 N N . THR A 1 97 ? -25.831 -3.257 32.944 1.00 95.00 97 THR A N 1
ATOM 764 C CA . THR A 1 97 ? -26.444 -4.533 33.353 1.00 95.00 97 THR A CA 1
ATOM 765 C C . THR A 1 97 ? -26.529 -4.679 34.873 1.00 95.00 97 THR A C 1
ATOM 767 O O . THR A 1 97 ? -27.577 -5.073 35.385 1.00 95.00 97 THR A O 1
ATOM 770 N N . SER A 1 98 ? -25.481 -4.286 35.603 1.00 95.12 98 SER A N 1
ATOM 771 C CA . SER A 1 98 ? -25.463 -4.308 37.072 1.00 95.12 98 SER A CA 1
ATOM 772 C C . SER A 1 98 ? -26.519 -3.380 37.686 1.00 95.12 98 SER A C 1
ATOM 774 O O . SER A 1 98 ? -27.286 -3.782 38.562 1.00 95.12 98 SER A O 1
ATOM 776 N N . THR A 1 99 ? -26.628 -2.149 37.178 1.00 95.31 99 THR A N 1
ATOM 777 C CA . THR A 1 99 ? -27.619 -1.179 37.675 1.00 95.31 99 THR A CA 1
ATOM 778 C C . THR A 1 99 ? -29.056 -1.621 37.396 1.00 95.31 99 THR A C 1
ATOM 780 O O . THR A 1 99 ? -29.908 -1.500 38.278 1.00 95.31 99 THR A O 1
ATOM 783 N N . ILE A 1 100 ? -29.335 -2.196 36.222 1.00 95.25 100 ILE A N 1
ATOM 784 C CA . ILE A 1 100 ? -30.662 -2.738 35.888 1.00 95.25 100 ILE A CA 1
ATOM 785 C C . ILE A 1 100 ? -31.024 -3.913 36.804 1.00 95.25 100 ILE A C 1
ATOM 787 O O . ILE A 1 100 ? -32.145 -3.958 37.313 1.00 95.25 100 ILE A O 1
ATOM 791 N N . ALA A 1 101 ? -30.089 -4.836 37.048 1.00 94.69 101 ALA A N 1
ATOM 792 C CA . ALA A 1 101 ? -30.308 -5.961 37.957 1.00 94.69 101 ALA A CA 1
ATOM 793 C C . ALA A 1 101 ? -30.627 -5.475 39.380 1.00 94.69 101 ALA A C 1
ATOM 795 O O . ALA A 1 101 ? -31.622 -5.899 39.968 1.00 94.69 101 ALA A O 1
ATOM 796 N N . PHE A 1 102 ? -29.859 -4.507 39.885 1.00 94.69 102 PHE A N 1
ATOM 797 C CA . PHE A 1 102 ? -30.075 -3.916 41.205 1.00 94.69 102 PHE A CA 1
ATOM 798 C C . PHE A 1 102 ? -31.443 -3.222 41.332 1.00 94.69 102 PHE A C 1
ATOM 800 O O . PHE A 1 102 ? -32.160 -3.412 42.317 1.00 94.69 102 PHE A O 1
ATOM 807 N N . ILE A 1 103 ? -31.859 -2.458 40.315 1.00 94.38 103 ILE A N 1
ATOM 808 C CA . ILE A 1 103 ? -33.196 -1.841 40.282 1.00 94.38 103 ILE A CA 1
ATOM 809 C C . ILE A 1 103 ? -34.284 -2.924 40.252 1.00 94.38 103 ILE A C 1
ATOM 811 O O . ILE A 1 103 ? -35.272 -2.826 40.985 1.00 94.38 103 ILE A O 1
ATOM 815 N N . GLY A 1 104 ? -34.099 -3.969 39.443 1.00 93.56 104 GLY A N 1
ATOM 816 C CA . GLY A 1 104 ? -35.019 -5.102 39.350 1.00 93.56 104 GLY A CA 1
ATOM 817 C C . GLY A 1 104 ? -35.212 -5.819 40.686 1.00 93.56 104 GLY A C 1
ATOM 818 O O . GLY A 1 104 ? -36.351 -6.094 41.076 1.00 93.56 104 GLY A O 1
ATOM 819 N N . GLU A 1 105 ? -34.127 -6.050 41.426 1.00 93.06 105 GLU A N 1
ATOM 820 C CA . GLU A 1 105 ? -34.176 -6.618 42.775 1.00 93.06 105 GLU A CA 1
ATOM 821 C C . GLU A 1 105 ? -34.963 -5.719 43.732 1.00 93.06 105 GLU A C 1
ATOM 823 O O . GLU A 1 105 ? -35.899 -6.192 44.383 1.00 93.06 105 GLU A O 1
ATOM 828 N N . ILE A 1 106 ? -34.664 -4.416 43.775 1.00 93.12 106 ILE A N 1
ATOM 829 C CA . ILE A 1 106 ? -35.373 -3.465 44.646 1.00 93.12 106 ILE A CA 1
ATOM 830 C C . ILE A 1 106 ? -36.878 -3.467 44.353 1.00 93.12 106 ILE A C 1
ATOM 832 O O . ILE A 1 106 ? -37.692 -3.527 45.282 1.00 93.12 106 ILE A O 1
ATOM 836 N N . VAL A 1 107 ? -37.268 -3.421 43.078 1.00 93.38 107 VAL A N 1
ATOM 837 C CA . VAL A 1 107 ? -38.680 -3.410 42.670 1.00 93.38 107 VAL A CA 1
ATOM 838 C C . VAL A 1 107 ? -39.364 -4.732 43.027 1.00 93.38 107 VAL A C 1
ATOM 840 O O . VAL A 1 107 ? -40.455 -4.715 43.607 1.00 93.38 107 VAL A O 1
ATOM 843 N N . CYS A 1 108 ? -38.723 -5.875 42.766 1.00 88.38 108 CYS A N 1
ATOM 844 C CA . CYS A 1 108 ? -39.260 -7.188 43.129 1.00 88.38 108 CYS A CA 1
ATOM 845 C C . CYS A 1 108 ? -39.443 -7.331 44.644 1.00 88.38 108 CYS A C 1
ATOM 847 O O . CYS A 1 108 ? -40.518 -7.745 45.091 1.00 88.38 108 CYS A O 1
ATOM 849 N N . PHE A 1 109 ? -38.455 -6.923 45.445 1.00 88.19 109 PHE A N 1
ATOM 850 C CA . PHE A 1 109 ? -38.552 -6.940 46.907 1.00 88.19 109 PHE A CA 1
ATOM 851 C C . PHE A 1 109 ? -39.680 -6.037 47.420 1.00 88.19 109 PHE A C 1
ATOM 853 O O . PHE A 1 109 ? -40.434 -6.428 48.317 1.00 88.19 109 PHE A O 1
ATOM 860 N N . ARG A 1 110 ? -39.852 -4.844 46.838 1.00 84.75 110 ARG A N 1
ATOM 861 C CA . ARG A 1 110 ? -40.946 -3.925 47.196 1.00 84.75 110 ARG A CA 1
ATOM 862 C C . ARG A 1 110 ? -42.318 -4.512 46.851 1.00 84.75 110 ARG A C 1
ATOM 864 O O . ARG A 1 110 ? -43.215 -4.476 47.695 1.00 84.75 110 ARG A O 1
ATOM 871 N N . LEU A 1 111 ? -42.473 -5.107 45.668 1.00 84.44 111 LEU A N 1
ATOM 872 C CA . LEU A 1 111 ? -43.722 -5.746 45.234 1.00 84.44 111 LEU A CA 1
ATOM 873 C C . LEU A 1 111 ? -44.061 -6.993 46.061 1.00 84.44 111 LEU A C 1
ATOM 875 O O . LEU A 1 111 ? -45.219 -7.181 46.443 1.00 84.44 111 LEU A O 1
ATOM 879 N N . GLN A 1 112 ? -43.070 -7.825 46.387 1.00 81.88 112 GLN A N 1
ATOM 880 C CA . GLN A 1 112 ? -43.260 -8.982 47.265 1.00 81.88 112 GLN A CA 1
ATOM 881 C C . GLN A 1 112 ? -43.667 -8.555 48.678 1.00 81.88 112 GLN A C 1
ATOM 883 O O . GLN A 1 112 ? -44.594 -9.137 49.247 1.00 81.88 112 GLN A O 1
ATOM 888 N N . ARG A 1 113 ? -43.044 -7.506 49.232 1.00 74.44 113 ARG A N 1
ATOM 889 C CA . ARG A 1 113 ? -43.413 -6.959 50.547 1.00 74.44 113 ARG A CA 1
ATOM 890 C C . ARG A 1 113 ? -44.836 -6.392 50.546 1.00 74.44 113 ARG A C 1
ATOM 892 O O . ARG A 1 113 ? -45.584 -6.647 51.489 1.00 74.44 113 ARG A O 1
ATOM 899 N N . TYR A 1 114 ? -45.244 -5.714 49.472 1.00 69.31 114 TYR A N 1
ATOM 900 C CA . TYR A 1 114 ? -46.613 -5.211 49.312 1.00 69.31 114 TYR A CA 1
ATOM 901 C C . TYR A 1 114 ? -47.643 -6.352 49.204 1.00 69.31 114 TYR A C 1
ATOM 903 O O . TYR A 1 114 ? -48.657 -6.343 49.904 1.00 69.31 114 TYR A O 1
ATOM 911 N N . LYS A 1 115 ? -47.357 -7.395 48.407 1.00 68.31 115 LYS A N 1
ATOM 912 C CA . LYS A 1 115 ? -48.202 -8.603 48.317 1.00 68.31 115 LYS A CA 1
ATOM 913 C C . LYS A 1 115 ? -48.283 -9.374 49.637 1.00 68.31 115 LYS A C 1
ATOM 915 O O . LYS A 1 115 ? -49.342 -9.915 49.938 1.00 68.31 115 LYS A O 1
ATOM 920 N N . LYS A 1 116 ? -47.197 -9.438 50.415 1.00 65.81 116 LYS A N 1
ATOM 921 C CA . LYS A 1 116 ? -47.185 -10.096 51.732 1.00 65.81 116 LYS A CA 1
ATOM 922 C C . LYS A 1 116 ? -48.017 -9.313 52.752 1.00 65.81 116 LYS A C 1
ATOM 924 O O . LYS A 1 116 ? -48.764 -9.932 53.494 1.00 65.81 116 LYS A O 1
ATOM 929 N N . SER A 1 117 ? -47.971 -7.979 52.731 1.00 60.00 117 SER A N 1
ATOM 930 C CA . SER A 1 117 ? -48.770 -7.130 53.629 1.00 60.00 117 SER A CA 1
ATOM 931 C C . SER A 1 117 ? -50.278 -7.178 53.348 1.00 60.00 117 SER A C 1
ATOM 933 O O . SER A 1 117 ? -51.059 -7.099 54.286 1.00 60.00 117 SER A O 1
ATOM 935 N N . ARG A 1 118 ? -50.703 -7.334 52.084 1.00 56.12 118 ARG A N 1
ATOM 936 C CA . ARG A 1 118 ? -52.127 -7.497 51.718 1.00 56.12 118 ARG A CA 1
ATOM 937 C C . ARG A 1 118 ? -52.703 -8.887 51.992 1.00 56.12 118 ARG A C 1
ATOM 939 O O . ARG A 1 118 ? -53.906 -9.047 51.909 1.00 56.12 118 ARG A O 1
ATOM 946 N N . ARG A 1 119 ? -51.863 -9.893 52.254 1.00 52.84 119 ARG A N 1
ATOM 947 C CA . ARG A 1 119 ? -52.307 -11.270 52.530 1.00 52.84 119 ARG A CA 1
ATOM 948 C C . ARG A 1 119 ? -52.585 -11.520 54.024 1.00 52.84 119 ARG A C 1
ATOM 950 O O . ARG A 1 119 ? -52.960 -12.628 54.378 1.00 52.84 119 ARG A O 1
ATOM 957 N N . PHE A 1 120 ? -52.338 -10.516 54.871 1.00 50.84 120 PHE A N 1
ATOM 958 C CA . PHE A 1 120 ? -52.532 -10.528 56.329 1.00 50.84 120 PHE A CA 1
ATOM 959 C C . PHE A 1 120 ? -53.688 -9.617 56.799 1.00 50.84 120 PHE A C 1
ATOM 961 O O . PHE A 1 120 ? -53.876 -9.464 58.002 1.00 50.84 120 PHE A O 1
ATOM 968 N N . ILE A 1 121 ? -54.437 -9.018 55.865 1.00 46.22 121 ILE A N 1
ATOM 969 C CA . ILE A 1 121 ? -55.734 -8.351 56.082 1.00 46.22 121 ILE A CA 1
ATOM 970 C C . ILE A 1 121 ? -56.780 -9.217 55.388 1.00 46.22 121 ILE A C 1
ATOM 972 O O . ILE A 1 121 ? -57.856 -9.419 55.982 1.00 46.22 121 ILE A O 1
#

pLDDT: mean 73.41, std 16.61, range [35.12, 95.56]

Foldseek 3Di:
DDDDDPPLDPDDDDPDDPDDDDDDDDDDPPDPCPVVVVVVVVVCVVVCVVVVCVPPVVNVVVVCVVVVVRDDDDDDDPDDCVVVVVVVVVVVVVVVVVVVVVVVVVVVVVVVVVVVVVVVD

Radius of gyration: 36.64 Å; chains: 1; bounding box: 83×25×100 Å

Secondary structure (DSSP, 8-state):
--PPP-TT-SS---SS-SS-PPP-----TT-TTHHHHHHHHHHHHHTTHHHHHHT-HHHHHHHHHHHGGG----------HHHHHHHHHHHHHHHHHHHHHHHHHHHHHHHHHHHHHTT--

Sequence (121 aa):
MVAGPEDWKHHFLSEDSILQYGAATAMKKGYCRKEIINTLIDRFNYAGLYLKILSDDYFLSWLAISDQRRIVIQEGKPLSLSVLKGAFGLLLLGLGTSTIAFIGEIVCFRLQRYKKSRRFI